Protein AF-A0A511DAS6-F1 (afdb_monomer_lite)

Structure (mmCIF, N/CA/C/O backbone):
data_AF-A0A511DAS6-F1
#
_entry.id   AF-A0A511DAS6-F1
#
loop_
_atom_site.group_PDB
_atom_site.id
_atom_site.type_symbol
_atom_site.label_atom_id
_atom_site.label_alt_id
_atom_site.label_comp_id
_atom_site.label_asym_id
_atom_site.label_entity_id
_atom_site.label_seq_id
_atom_site.pdbx_PDB_ins_code
_atom_site.Cartn_x
_atom_site.Cartn_y
_atom_site.Cartn_z
_atom_site.occupancy
_atom_site.B_iso_or_equiv
_atom_site.auth_seq_id
_atom_site.auth_comp_id
_atom_site.auth_asym_id
_atom_site.auth_atom_id
_atom_site.pdbx_PDB_model_num
ATOM 1 N N . MET A 1 1 ? -0.267 1.573 -2.084 1.00 88.19 1 MET A N 1
ATOM 2 C CA . MET A 1 1 ? -1.656 1.506 -1.595 1.00 88.19 1 MET A CA 1
ATOM 3 C C . MET A 1 1 ? -1.719 0.961 -0.179 1.00 88.19 1 MET A C 1
ATOM 5 O O . MET A 1 1 ? -2.039 1.743 0.699 1.00 88.19 1 MET A O 1
ATOM 9 N N . GLN A 1 2 ? -1.351 -0.301 0.082 1.00 95.88 2 GLN A N 1
ATOM 10 C CA . GLN A 1 2 ? -1.398 -0.864 1.443 1.00 95.88 2 GLN A CA 1
ATOM 11 C C . GLN A 1 2 ? -0.669 -0.015 2.505 1.00 95.88 2 GLN A C 1
ATOM 13 O O . GLN A 1 2 ? -1.290 0.338 3.498 1.00 95.88 2 GLN A O 1
ATOM 18 N N . ASP A 1 3 ? 0.610 0.330 2.298 1.00 96.62 3 ASP A N 1
ATOM 19 C CA . ASP A 1 3 ? 1.398 1.133 3.259 1.00 96.62 3 ASP A CA 1
ATOM 20 C C . ASP A 1 3 ? 0.716 2.472 3.573 1.00 96.62 3 ASP A C 1
ATOM 22 O O . ASP A 1 3 ? 0.412 2.752 4.722 1.00 96.62 3 ASP A O 1
ATOM 26 N N . ASP A 1 4 ? 0.382 3.233 2.530 1.00 94.12 4 ASP A N 1
ATOM 27 C CA . ASP A 1 4 ? -0.312 4.525 2.600 1.00 94.12 4 ASP A CA 1
ATOM 28 C C . ASP A 1 4 ? -1.635 4.443 3.386 1.00 94.12 4 ASP A C 1
ATOM 30 O O . ASP A 1 4 ? -1.794 5.065 4.437 1.00 94.12 4 ASP A O 1
ATOM 34 N N . HIS A 1 5 ? -2.557 3.585 2.946 1.00 95.25 5 HIS A N 1
ATOM 35 C CA . HIS A 1 5 ? -3.885 3.483 3.544 1.00 95.25 5 HIS A CA 1
ATOM 36 C C . HIS A 1 5 ? -3.878 2.928 4.970 1.00 95.25 5 HIS A C 1
ATOM 38 O O . HIS A 1 5 ? -4.724 3.333 5.769 1.00 95.25 5 HIS A O 1
ATOM 44 N N . VAL A 1 6 ? -2.990 1.976 5.282 1.00 97.81 6 VAL A N 1
ATOM 45 C CA . VAL A 1 6 ? -2.897 1.385 6.625 1.00 97.81 6 VAL A CA 1
ATOM 46 C C . VAL A 1 6 ? -2.213 2.350 7.583 1.00 97.81 6 VAL A C 1
ATOM 48 O O . VAL A 1 6 ? -2.674 2.509 8.710 1.00 97.81 6 VAL A O 1
ATOM 51 N N . SER A 1 7 ? -1.147 3.024 7.150 1.00 97.19 7 SER A N 1
ATOM 52 C CA . SER A 1 7 ? -0.480 4.027 7.973 1.00 97.19 7 SER A CA 1
ATOM 53 C C . SER A 1 7 ? -1.395 5.204 8.309 1.00 97.19 7 SER A C 1
ATOM 55 O O . SER A 1 7 ? -1.378 5.635 9.462 1.00 97.19 7 SER A O 1
ATOM 57 N N . GLU A 1 8 ? -2.242 5.654 7.373 1.00 96.00 8 GLU A N 1
ATOM 58 C CA . GLU A 1 8 ? -3.248 6.699 7.620 1.00 96.00 8 GLU A CA 1
ATOM 59 C C . GLU A 1 8 ? -4.191 6.313 8.772 1.00 96.00 8 GLU A C 1
ATOM 61 O O . GLU A 1 8 ? -4.284 7.039 9.762 1.00 96.00 8 GLU A O 1
ATOM 66 N N . VAL A 1 9 ? -4.840 5.144 8.700 1.00 97.62 9 VAL A N 1
ATOM 67 C CA . VAL A 1 9 ? -5.786 4.701 9.748 1.00 97.62 9 VAL A CA 1
ATOM 68 C C . VAL A 1 9 ? -5.101 4.275 11.050 1.00 97.62 9 VAL A C 1
ATOM 70 O O . VAL A 1 9 ? -5.731 4.254 12.106 1.00 97.62 9 VAL A O 1
ATOM 73 N N . ALA A 1 10 ? -3.807 3.952 10.998 1.00 97.00 10 ALA A N 1
ATOM 74 C CA . ALA A 1 10 ? -2.985 3.698 12.176 1.00 97.00 10 ALA A CA 1
ATOM 75 C C . ALA A 1 10 ? -2.429 4.984 12.814 1.00 97.00 10 ALA A C 1
ATOM 77 O O . ALA A 1 10 ? -1.847 4.914 13.897 1.00 97.00 10 ALA A O 1
ATOM 78 N N . GLY A 1 11 ? -2.565 6.145 12.161 1.00 96.69 11 GLY A N 1
ATOM 79 C CA . GLY A 1 11 ? -1.983 7.407 12.625 1.00 96.69 11 GLY A CA 1
ATOM 80 C C . GLY A 1 11 ? -0.450 7.398 12.642 1.00 96.69 11 GLY A C 1
ATOM 81 O O . GLY A 1 11 ? 0.164 7.990 13.528 1.00 96.69 11 GLY A O 1
ATOM 82 N N . THR A 1 12 ? 0.177 6.698 11.694 1.00 97.12 12 THR A N 1
ATOM 83 C CA . THR A 1 12 ? 1.639 6.548 11.600 1.00 97.12 12 THR A CA 1
ATOM 84 C C . THR A 1 12 ? 2.167 7.046 10.262 1.00 97.12 12 THR A C 1
ATOM 86 O O . THR A 1 12 ? 1.429 7.154 9.290 1.00 97.12 12 THR A O 1
ATOM 89 N N . GLU A 1 13 ? 3.464 7.337 10.190 1.00 95.44 13 GLU A N 1
ATOM 90 C CA . GLU A 1 13 ? 4.119 7.634 8.917 1.00 95.44 13 GLU A CA 1
ATOM 91 C C . GLU A 1 13 ? 4.340 6.348 8.096 1.00 95.44 13 GLU A C 1
ATOM 93 O O . GLU A 1 13 ? 4.633 5.279 8.651 1.00 95.44 13 GLU A O 1
ATOM 98 N N . HIS A 1 14 ? 4.228 6.460 6.769 1.00 93.81 14 HIS A N 1
ATOM 99 C CA . HIS A 1 14 ? 4.415 5.358 5.821 1.00 93.81 14 HIS A CA 1
ATOM 100 C C . HIS A 1 14 ? 5.805 4.744 5.990 1.00 93.81 14 HIS A C 1
ATOM 102 O O . HIS A 1 14 ? 6.792 5.470 6.143 1.00 93.81 14 HIS A O 1
ATOM 108 N N . ALA A 1 15 ? 5.927 3.417 5.894 1.00 96.19 15 ALA A N 1
ATOM 109 C CA . ALA A 1 15 ? 7.247 2.781 5.857 1.00 96.19 15 ALA A CA 1
ATOM 110 C C . ALA A 1 15 ? 8.105 3.368 4.730 1.00 96.19 15 ALA A C 1
ATOM 112 O O . ALA A 1 15 ? 9.317 3.513 4.901 1.00 96.19 15 ALA A O 1
ATOM 113 N N . TRP A 1 16 ? 7.477 3.727 3.603 1.00 96.19 16 TRP A N 1
ATOM 114 C CA . TRP A 1 16 ? 8.139 4.320 2.443 1.00 96.19 16 TRP A CA 1
ATOM 115 C C . TRP A 1 16 ? 9.144 5.422 2.811 1.00 96.19 16 TRP A C 1
ATOM 117 O O . TRP A 1 16 ? 10.302 5.360 2.387 1.00 96.19 16 TRP A O 1
ATOM 127 N N . THR A 1 17 ? 8.733 6.377 3.646 1.00 95.06 17 THR A N 1
ATOM 128 C CA . THR A 1 17 ? 9.572 7.492 4.104 1.00 95.06 17 THR A CA 1
ATOM 129 C C . THR A 1 17 ? 10.207 7.207 5.462 1.00 95.06 17 THR A C 1
ATOM 131 O O . THR A 1 17 ? 11.426 7.318 5.587 1.00 95.06 17 THR A O 1
ATOM 134 N N . ALA A 1 18 ? 9.426 6.743 6.444 1.00 95.75 18 ALA A N 1
ATOM 135 C CA . ALA A 1 18 ? 9.884 6.552 7.822 1.00 95.75 18 ALA A CA 1
ATOM 136 C C . ALA A 1 18 ? 11.049 5.556 7.948 1.00 95.75 18 ALA A C 1
ATOM 138 O O . ALA A 1 18 ? 11.957 5.757 8.752 1.00 95.75 18 ALA A O 1
ATOM 139 N N . ASP A 1 19 ? 11.049 4.495 7.134 1.00 96.38 19 ASP A N 1
ATOM 140 C CA . ASP A 1 19 ? 12.088 3.458 7.167 1.00 96.38 19 ASP A CA 1
ATOM 141 C C . ASP A 1 19 ? 13.135 3.630 6.051 1.00 96.38 19 ASP A C 1
ATOM 143 O O . ASP A 1 19 ? 13.968 2.740 5.835 1.00 96.38 19 ASP A O 1
ATOM 147 N N . GLY A 1 20 ? 13.100 4.751 5.319 1.00 95.56 20 GLY A N 1
ATOM 148 C CA . GLY A 1 20 ? 14.042 5.067 4.243 1.00 95.56 20 GLY A CA 1
ATOM 149 C C . GLY A 1 20 ? 13.924 4.157 3.015 1.00 95.56 20 GLY A C 1
ATOM 150 O O . GLY A 1 20 ? 14.911 3.938 2.308 1.00 95.56 20 GLY A O 1
ATOM 151 N N . TRP A 1 21 ? 12.751 3.571 2.752 1.00 96.88 21 TRP A N 1
ATOM 152 C CA . TRP A 1 21 ? 12.549 2.745 1.555 1.00 96.88 21 TRP A CA 1
ATOM 153 C C . TRP A 1 21 ? 12.612 3.567 0.267 1.00 96.88 21 TRP A C 1
ATOM 155 O O . TRP A 1 21 ? 13.182 3.073 -0.705 1.00 96.88 21 TRP A O 1
ATOM 165 N N . ALA A 1 22 ? 12.139 4.815 0.275 1.00 95.06 22 ALA A N 1
ATOM 166 C CA . ALA A 1 22 ? 12.268 5.739 -0.850 1.00 95.06 22 ALA A CA 1
ATOM 167 C C . ALA A 1 22 ? 13.729 5.863 -1.319 1.00 95.06 22 ALA A C 1
ATOM 169 O O . ALA A 1 22 ? 14.028 5.658 -2.499 1.00 95.06 22 ALA A O 1
ATOM 170 N N . ASP A 1 23 ? 14.652 6.070 -0.376 1.00 93.81 23 ASP A N 1
ATOM 171 C CA . ASP A 1 23 ? 16.088 6.173 -0.652 1.00 93.81 23 ASP A CA 1
ATOM 172 C C . ASP A 1 23 ? 16.681 4.846 -1.137 1.00 93.81 23 ASP A C 1
ATOM 174 O O . ASP A 1 23 ? 17.487 4.819 -2.066 1.00 93.81 23 ASP A O 1
ATOM 178 N N . ARG A 1 24 ? 16.269 3.718 -0.543 1.00 94.81 24 ARG A N 1
ATOM 179 C CA . ARG A 1 24 ? 16.738 2.378 -0.953 1.00 94.81 24 ARG A CA 1
ATOM 180 C C . ARG A 1 24 ? 16.291 2.013 -2.365 1.00 94.81 24 ARG A C 1
ATOM 182 O O . ARG A 1 24 ? 17.003 1.293 -3.063 1.00 94.81 24 ARG A O 1
ATOM 189 N N . PHE A 1 25 ? 15.101 2.452 -2.763 1.00 95.31 25 PHE A N 1
ATOM 190 C CA . PHE A 1 25 ? 14.580 2.239 -4.107 1.00 95.31 25 PHE A CA 1
ATOM 191 C C . PHE A 1 25 ? 15.193 3.205 -5.124 1.00 95.31 25 PHE A C 1
ATOM 193 O O . PHE A 1 25 ? 15.373 2.802 -6.274 1.00 95.31 25 PHE A O 1
ATOM 200 N N . ALA A 1 26 ? 15.513 4.439 -4.711 1.00 93.56 26 ALA A N 1
ATOM 201 C CA . ALA A 1 26 ? 16.155 5.472 -5.527 1.00 93.56 26 ALA A CA 1
ATOM 202 C C . ALA A 1 26 ? 15.513 5.629 -6.921 1.00 93.56 26 ALA A C 1
ATOM 204 O O . ALA A 1 26 ? 16.205 5.713 -7.940 1.00 93.56 26 ALA A O 1
ATOM 205 N N . LEU A 1 27 ? 14.174 5.605 -6.981 1.00 94.19 27 LEU A N 1
ATOM 206 C CA . LEU A 1 27 ? 13.452 5.698 -8.249 1.00 94.19 27 LEU A CA 1
ATOM 207 C C . LEU A 1 27 ? 13.664 7.087 -8.867 1.00 94.19 27 LEU A C 1
ATOM 209 O O . LEU A 1 27 ? 13.498 8.086 -8.169 1.00 94.19 27 LEU A O 1
ATOM 213 N N . PRO A 1 28 ? 13.970 7.183 -10.171 1.00 93.62 28 PRO A N 1
ATOM 214 C CA . PRO A 1 28 ? 14.162 8.463 -10.843 1.00 93.62 28 PRO A CA 1
ATOM 215 C C . PRO A 1 28 ? 12.806 9.071 -11.235 1.00 93.62 28 PRO A C 1
ATOM 217 O O . PRO A 1 28 ? 12.520 9.274 -12.414 1.00 93.62 28 PRO A O 1
ATOM 220 N N . LEU A 1 29 ? 11.954 9.308 -10.236 1.00 92.31 29 LEU A N 1
ATOM 221 C CA . LEU A 1 29 ? 10.654 9.959 -10.376 1.00 92.31 29 LEU A CA 1
ATOM 222 C C . LEU A 1 29 ? 10.724 11.370 -9.766 1.00 92.31 29 LEU A C 1
ATOM 224 O O . LEU A 1 29 ? 11.387 11.529 -8.739 1.00 92.31 29 LEU A O 1
ATOM 228 N N . PRO A 1 30 ? 10.043 12.377 -10.351 1.00 80.44 30 PRO A N 1
ATOM 229 C CA . PRO A 1 30 ? 10.074 13.763 -9.868 1.00 80.44 30 PRO A CA 1
ATOM 230 C C . PRO A 1 30 ? 9.707 13.916 -8.386 1.00 80.44 30 PRO A C 1
ATOM 232 O O . PRO A 1 30 ? 10.275 14.767 -7.713 1.00 80.44 30 PRO A O 1
ATOM 235 N N . ASP A 1 31 ? 8.848 13.028 -7.875 1.00 85.12 31 ASP A N 1
ATOM 236 C CA . ASP A 1 31 ? 8.342 13.036 -6.501 1.00 85.12 31 ASP A CA 1
ATOM 237 C C . ASP A 1 31 ? 8.457 11.647 -5.852 1.00 85.12 31 ASP A C 1
ATOM 239 O O . ASP A 1 31 ? 7.527 11.153 -5.222 1.00 85.12 31 ASP A O 1
ATOM 243 N N . ALA A 1 32 ? 9.591 10.961 -6.026 1.00 85.12 32 ALA A N 1
ATOM 244 C CA . ALA A 1 32 ? 9.749 9.562 -5.607 1.00 85.12 32 ALA A CA 1
ATOM 245 C C . ALA A 1 32 ? 9.377 9.279 -4.132 1.00 85.12 32 ALA A C 1
ATOM 247 O O . ALA A 1 32 ? 8.945 8.173 -3.820 1.00 85.12 32 ALA A O 1
ATOM 248 N N . ALA A 1 33 ? 9.507 10.258 -3.231 1.00 87.06 33 ALA A N 1
ATOM 249 C CA . ALA A 1 33 ? 9.146 10.126 -1.817 1.00 87.06 33 ALA A CA 1
ATOM 250 C C . ALA A 1 33 ? 7.627 10.152 -1.546 1.00 87.06 33 ALA A C 1
ATOM 252 O O . ALA A 1 33 ? 7.194 9.666 -0.507 1.00 87.06 33 ALA A O 1
ATOM 253 N N . THR A 1 34 ? 6.818 10.699 -2.454 1.00 86.94 34 THR A N 1
ATOM 254 C CA . THR A 1 34 ? 5.357 10.842 -2.292 1.00 86.94 34 THR A CA 1
ATOM 255 C C . THR A 1 34 ? 4.564 10.228 -3.447 1.00 86.94 34 THR A C 1
ATOM 257 O O . THR A 1 34 ? 3.335 10.198 -3.411 1.00 86.94 34 THR A O 1
ATOM 260 N N . ALA A 1 35 ? 5.244 9.714 -4.473 1.00 85.12 35 ALA A N 1
ATOM 261 C CA . ALA A 1 35 ? 4.623 9.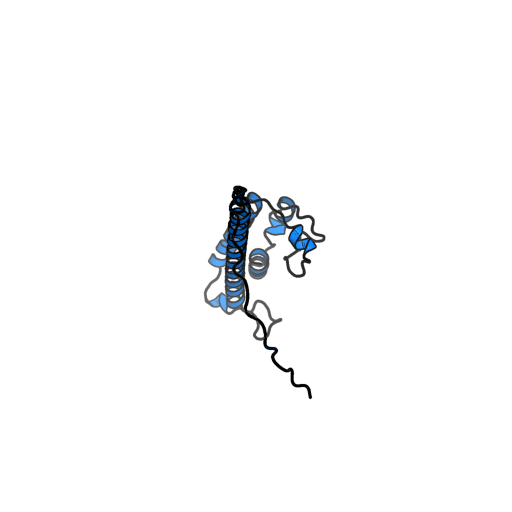077 -5.621 1.00 85.12 35 ALA A CA 1
ATOM 262 C C . ALA A 1 35 ? 3.874 7.802 -5.209 1.00 85.12 35 ALA A C 1
ATOM 264 O O . ALA A 1 35 ? 4.460 6.842 -4.711 1.00 85.12 35 ALA A O 1
ATOM 265 N N . THR A 1 36 ? 2.572 7.767 -5.487 1.00 82.31 36 THR A N 1
ATOM 266 C CA . THR A 1 36 ? 1.703 6.615 -5.192 1.00 82.31 36 THR A CA 1
ATOM 267 C C . THR A 1 36 ? 1.554 5.659 -6.376 1.00 82.31 36 THR A C 1
ATOM 269 O O . THR A 1 36 ? 0.993 4.576 -6.231 1.00 82.31 36 THR A O 1
ATOM 272 N N . GLY A 1 37 ? 2.034 6.050 -7.562 1.00 86.94 37 GLY A N 1
ATOM 273 C CA . GLY A 1 37 ? 1.751 5.373 -8.830 1.00 86.94 37 GLY A CA 1
ATOM 274 C C . GLY A 1 37 ? 0.546 5.948 -9.579 1.00 86.94 37 GLY A C 1
ATOM 275 O O . GLY A 1 37 ? 0.454 5.800 -10.800 1.00 86.94 37 GLY A O 1
ATOM 276 N N . TYR A 1 38 ? -0.361 6.643 -8.886 1.00 87.19 38 TYR A N 1
ATOM 277 C CA . TYR A 1 38 ? -1.507 7.284 -9.523 1.00 87.19 38 TYR A CA 1
ATOM 278 C C . TYR A 1 38 ? -1.058 8.474 -10.379 1.00 87.19 38 TYR A C 1
ATOM 280 O O . TYR A 1 38 ? -0.204 9.262 -9.978 1.00 87.19 38 TYR A O 1
ATOM 288 N N . GLY A 1 39 ? -1.622 8.601 -11.581 1.00 89.88 39 GLY A N 1
ATOM 289 C CA . GLY A 1 39 ? -1.245 9.657 -12.527 1.00 89.88 39 GLY A CA 1
ATOM 290 C C . GLY A 1 39 ? 0.092 9.437 -13.248 1.00 89.88 39 GLY A C 1
ATOM 291 O O . GLY A 1 39 ? 0.475 10.288 -14.048 1.00 89.88 39 GLY A O 1
ATOM 292 N N . HIS A 1 40 ? 0.778 8.307 -13.027 1.00 92.88 40 HIS A N 1
ATOM 293 C CA . HIS A 1 40 ? 2.004 7.977 -13.754 1.00 92.88 40 HIS A CA 1
ATOM 294 C C . HIS A 1 40 ? 1.766 7.900 -15.267 1.00 92.88 40 HIS A C 1
ATOM 296 O O . HIS A 1 40 ? 0.861 7.215 -15.756 1.00 92.88 40 HIS A O 1
ATOM 302 N N . THR A 1 41 ? 2.639 8.557 -16.026 1.00 94.88 41 THR A N 1
ATOM 303 C CA . THR A 1 41 ? 2.719 8.407 -17.479 1.00 94.88 41 THR A CA 1
ATOM 304 C C . THR A 1 41 ? 3.404 7.083 -17.849 1.00 94.88 41 THR A C 1
ATOM 306 O O . THR A 1 41 ? 4.089 6.473 -17.023 1.00 94.88 41 THR A O 1
ATOM 309 N N . PRO A 1 42 ? 3.324 6.630 -19.115 1.00 95.81 42 PRO A N 1
ATOM 310 C CA . PRO A 1 42 ? 4.104 5.477 -19.565 1.00 95.81 42 PRO A CA 1
ATOM 311 C C . PRO A 1 42 ? 5.620 5.627 -19.345 1.00 95.81 42 PRO A C 1
ATOM 313 O O . PRO A 1 42 ? 6.306 4.625 -19.142 1.00 95.81 42 PRO A O 1
ATOM 316 N N . GLY A 1 43 ? 6.143 6.860 -19.382 1.00 95.88 43 GLY A N 1
ATOM 317 C CA . GLY A 1 43 ? 7.548 7.152 -19.088 1.00 95.88 43 GLY A CA 1
ATOM 318 C C . GLY A 1 43 ? 7.891 6.901 -17.621 1.00 95.88 43 GLY A C 1
ATOM 319 O O . GLY A 1 43 ? 8.876 6.220 -17.338 1.00 95.88 43 GLY A O 1
ATOM 320 N N . ASP A 1 44 ? 7.030 7.355 -16.710 1.00 94.56 44 ASP A N 1
ATOM 321 C CA . ASP A 1 44 ? 7.189 7.142 -15.267 1.00 94.56 44 ASP A CA 1
ATOM 322 C C . ASP A 1 44 ? 7.138 5.650 -14.929 1.00 94.56 44 ASP A C 1
ATOM 324 O O . ASP A 1 44 ? 8.024 5.126 -14.257 1.00 94.56 44 ASP A O 1
ATOM 328 N N . VAL A 1 45 ? 6.165 4.917 -15.484 1.00 94.00 45 VAL A N 1
ATOM 329 C CA . VAL A 1 45 ? 6.074 3.456 -15.313 1.00 94.00 45 VAL A CA 1
ATOM 330 C C . VAL A 1 45 ? 7.339 2.757 -15.822 1.00 94.00 45 VAL A C 1
ATOM 332 O O . VAL A 1 45 ? 7.856 1.857 -15.163 1.00 94.00 45 VAL A O 1
ATOM 335 N N . ALA A 1 46 ? 7.880 3.174 -16.972 1.00 95.00 46 ALA A N 1
ATOM 336 C CA . ALA A 1 46 ? 9.094 2.580 -17.537 1.00 95.00 46 ALA A CA 1
ATOM 337 C C . ALA A 1 46 ? 10.360 2.844 -16.698 1.00 95.00 46 ALA A C 1
ATOM 339 O O . ALA A 1 46 ? 11.329 2.077 -16.811 1.00 95.00 46 ALA A O 1
ATOM 340 N N . ALA A 1 47 ? 10.348 3.903 -15.885 1.00 94.56 47 ALA A N 1
ATOM 341 C CA . ALA A 1 47 ? 11.413 4.282 -14.967 1.00 94.56 47 ALA A CA 1
ATOM 342 C C . ALA A 1 47 ? 11.400 3.467 -13.657 1.00 94.56 47 ALA A C 1
ATOM 344 O O . ALA A 1 47 ? 12.447 3.311 -13.024 1.00 94.56 47 ALA A O 1
ATOM 345 N N . VAL A 1 48 ? 10.261 2.875 -13.277 1.00 94.75 48 VAL A N 1
ATOM 346 C CA . VAL A 1 48 ? 10.147 2.006 -12.093 1.00 94.75 48 VAL A CA 1
ATOM 347 C C . VAL A 1 48 ? 10.809 0.651 -12.362 1.00 94.75 48 VAL A C 1
ATOM 349 O O . VAL A 1 48 ? 10.196 -0.287 -12.870 1.00 94.75 48 VAL A O 1
ATOM 352 N N . ARG A 1 49 ? 12.101 0.542 -12.029 1.00 94.62 49 ARG A N 1
ATOM 353 C CA . ARG A 1 49 ? 12.915 -0.669 -12.256 1.00 94.62 49 ARG A CA 1
ATOM 354 C C . ARG A 1 49 ? 13.675 -1.137 -11.009 1.00 94.62 49 ARG A C 1
ATOM 356 O O . ARG A 1 49 ? 14.904 -1.223 -11.041 1.00 94.62 49 ARG A O 1
ATOM 363 N N . PRO A 1 50 ? 12.979 -1.459 -9.909 1.00 93.88 50 PRO A N 1
ATOM 364 C CA . PRO A 1 50 ? 13.634 -1.990 -8.725 1.00 93.88 50 PRO A CA 1
ATOM 365 C C . PRO A 1 50 ? 14.162 -3.410 -8.964 1.00 93.88 50 PRO A C 1
ATOM 367 O O . PRO A 1 50 ? 13.676 -4.159 -9.815 1.00 93.88 50 PRO A O 1
ATOM 370 N N . THR A 1 51 ? 15.150 -3.808 -8.166 1.00 94.94 51 THR A N 1
ATOM 371 C CA . THR A 1 51 ? 15.582 -5.209 -8.103 1.00 94.94 51 THR A CA 1
ATOM 372 C C . THR A 1 51 ? 14.665 -6.012 -7.173 1.00 94.94 51 THR A C 1
ATOM 374 O O . THR A 1 51 ? 13.840 -5.467 -6.440 1.00 94.94 51 THR A O 1
ATOM 377 N N . ALA A 1 52 ? 14.796 -7.340 -7.178 1.00 95.25 52 ALA A N 1
ATOM 378 C CA . ALA A 1 52 ? 13.929 -8.204 -6.377 1.00 95.25 52 ALA A CA 1
ATOM 379 C C . ALA A 1 52 ? 14.112 -8.040 -4.856 1.00 95.25 52 ALA A C 1
ATOM 381 O O . ALA A 1 52 ? 13.188 -8.352 -4.108 1.00 95.25 52 ALA A O 1
ATOM 382 N N . GLN A 1 53 ? 15.289 -7.611 -4.387 1.00 95.69 53 GLN A N 1
ATOM 383 C CA . GLN A 1 53 ? 15.574 -7.539 -2.952 1.00 95.69 53 GLN A CA 1
ATOM 384 C C . GLN A 1 53 ? 14.827 -6.376 -2.270 1.00 95.69 53 GLN A C 1
ATOM 386 O O . GLN A 1 53 ? 14.107 -6.667 -1.312 1.00 95.69 53 GLN A O 1
ATOM 391 N N . PRO A 1 54 ? 14.872 -5.123 -2.772 1.00 95.75 54 PRO A N 1
ATOM 392 C CA . PRO A 1 54 ? 14.091 -4.026 -2.203 1.00 95.75 54 PRO A CA 1
ATOM 393 C C . PRO A 1 54 ? 12.586 -4.289 -2.249 1.00 95.75 54 PRO A C 1
ATOM 395 O O . PRO A 1 54 ? 11.898 -4.031 -1.269 1.00 95.75 54 PRO A O 1
ATOM 398 N N . LEU A 1 55 ? 12.085 -4.897 -3.334 1.00 95.81 55 LEU A N 1
ATOM 399 C CA . LEU A 1 55 ? 10.673 -5.280 -3.461 1.00 95.81 55 LEU A CA 1
ATOM 400 C C . LEU A 1 55 ? 10.216 -6.223 -2.341 1.00 95.81 55 LEU A C 1
ATOM 402 O O . LEU A 1 55 ? 9.216 -5.962 -1.680 1.00 95.81 55 LEU A O 1
ATOM 406 N N . ARG A 1 56 ? 10.951 -7.319 -2.110 1.00 97.19 56 ARG A N 1
ATOM 407 C CA . ARG A 1 56 ? 10.601 -8.283 -1.053 1.00 97.19 56 ARG A CA 1
ATOM 408 C C . ARG A 1 56 ? 10.758 -7.684 0.337 1.00 97.19 56 ARG A C 1
ATOM 410 O O . ARG A 1 56 ? 9.952 -7.979 1.210 1.00 97.19 56 ARG A O 1
ATOM 417 N N . GLY A 1 57 ? 11.798 -6.878 0.535 1.00 98.06 57 GLY A N 1
ATOM 418 C CA . GLY A 1 57 ? 12.053 -6.221 1.809 1.00 98.06 57 GLY A CA 1
ATOM 419 C C . GLY A 1 57 ? 10.939 -5.246 2.181 1.00 98.06 57 GLY A C 1
ATOM 420 O O . GLY A 1 57 ? 10.427 -5.312 3.295 1.00 98.06 57 GLY A O 1
ATOM 421 N N . TYR A 1 58 ? 10.517 -4.402 1.238 1.00 97.75 58 TYR A N 1
ATOM 422 C CA . TYR A 1 58 ? 9.439 -3.448 1.471 1.00 97.75 58 TYR A CA 1
ATOM 423 C C . TYR A 1 58 ? 8.099 -4.152 1.694 1.00 97.75 58 TYR A C 1
ATOM 425 O O . TYR A 1 58 ? 7.415 -3.848 2.667 1.00 97.75 58 TYR A O 1
ATOM 433 N N . LEU A 1 59 ? 7.776 -5.175 0.892 1.00 97.12 59 LEU A N 1
ATOM 434 C CA . LEU A 1 59 ? 6.588 -6.004 1.118 1.00 97.12 59 LEU A CA 1
ATOM 435 C C . LEU A 1 59 ? 6.572 -6.614 2.529 1.00 97.12 59 LEU A C 1
ATOM 437 O O . LEU A 1 59 ? 5.541 -6.580 3.197 1.00 97.12 59 LEU A O 1
ATOM 441 N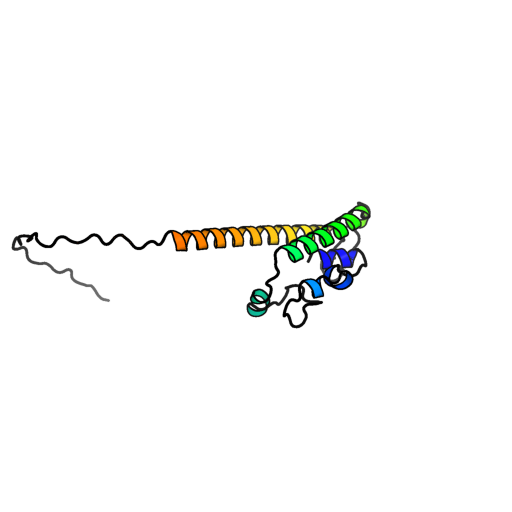 N . ALA A 1 60 ? 7.701 -7.154 2.997 1.00 98.25 60 ALA A N 1
ATOM 442 C CA . ALA A 1 60 ? 7.799 -7.732 4.335 1.00 98.25 60 ALA A CA 1
ATOM 443 C C . ALA A 1 60 ? 7.577 -6.679 5.434 1.00 98.25 60 ALA A C 1
ATOM 445 O O . ALA A 1 60 ? 6.794 -6.925 6.348 1.00 98.25 60 ALA A O 1
ATOM 446 N N . ALA A 1 61 ? 8.199 -5.502 5.311 1.00 98.25 61 ALA A N 1
ATOM 447 C CA . ALA A 1 61 ? 8.044 -4.408 6.271 1.00 98.25 61 ALA A CA 1
ATOM 448 C C . ALA A 1 61 ? 6.590 -3.907 6.353 1.00 98.25 61 ALA A C 1
ATOM 450 O O . ALA A 1 61 ? 6.037 -3.763 7.443 1.00 98.25 61 ALA A O 1
ATOM 451 N N . VAL A 1 62 ? 5.940 -3.706 5.202 1.00 98.00 62 VAL A N 1
ATOM 452 C CA . VAL A 1 62 ? 4.531 -3.281 5.136 1.00 98.00 62 VAL A CA 1
ATOM 453 C C . VAL A 1 62 ? 3.602 -4.362 5.690 1.00 98.00 62 VAL A C 1
ATOM 455 O O . VAL A 1 62 ? 2.676 -4.054 6.441 1.00 98.00 62 VAL A O 1
ATOM 458 N N . THR A 1 63 ? 3.873 -5.637 5.394 1.00 97.69 63 THR A N 1
ATOM 459 C CA . THR A 1 63 ? 3.103 -6.770 5.935 1.00 97.69 63 THR A CA 1
ATOM 460 C C . THR A 1 63 ? 3.210 -6.840 7.457 1.00 97.69 63 THR A C 1
ATOM 462 O O . THR A 1 63 ? 2.201 -7.045 8.134 1.00 97.69 63 THR A O 1
ATOM 465 N N . GLU A 1 64 ? 4.410 -6.656 8.010 1.00 98.19 64 GLU A N 1
ATOM 466 C CA . GLU A 1 64 ? 4.642 -6.657 9.455 1.00 98.19 64 GLU A CA 1
ATOM 467 C C . GLU A 1 64 ? 3.879 -5.522 10.143 1.00 98.19 64 GLU A C 1
ATOM 469 O O . GLU A 1 64 ? 3.107 -5.787 11.067 1.00 98.19 64 GLU A O 1
ATOM 474 N N . ARG A 1 65 ? 4.016 -4.286 9.645 1.00 97.88 65 ARG A N 1
ATOM 475 C CA . ARG A 1 65 ? 3.290 -3.110 10.154 1.00 97.88 65 ARG A CA 1
ATOM 476 C C . ARG A 1 65 ? 1.776 -3.296 10.073 1.00 97.88 65 ARG A C 1
ATOM 478 O O . ARG A 1 65 ? 1.076 -3.085 11.061 1.00 97.88 65 ARG A O 1
ATOM 485 N N . THR A 1 66 ? 1.280 -3.775 8.934 1.00 98.19 66 THR A N 1
ATOM 486 C CA . THR A 1 66 ? -0.152 -4.041 8.738 1.00 98.19 66 THR A CA 1
ATOM 487 C C . THR A 1 66 ? -0.657 -5.091 9.715 1.00 98.19 66 THR A C 1
ATOM 489 O O . THR A 1 66 ? -1.673 -4.893 10.370 1.00 98.19 66 THR A O 1
ATOM 492 N N . THR A 1 67 ? 0.069 -6.197 9.876 1.00 98.19 67 THR A N 1
ATOM 493 C CA . THR A 1 67 ? -0.338 -7.263 10.798 1.00 98.19 67 THR A CA 1
ATOM 494 C C . THR A 1 67 ? -0.278 -6.798 12.254 1.00 98.19 67 THR A C 1
ATOM 496 O O . THR A 1 67 ? -1.114 -7.203 13.059 1.00 98.19 67 THR A O 1
ATOM 499 N N . ALA A 1 68 ? 0.691 -5.95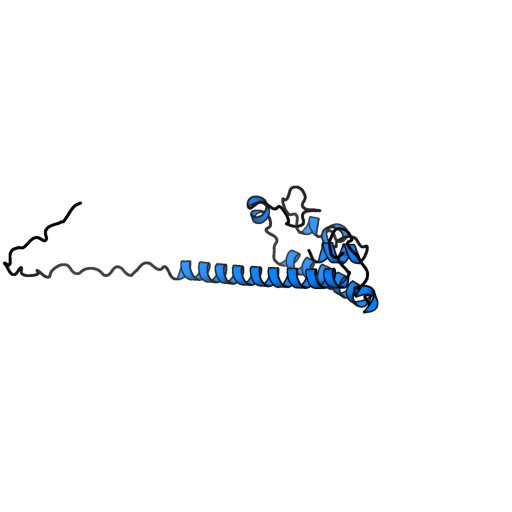2 12.611 1.00 98.19 68 ALA A N 1
ATOM 500 C CA . ALA A 1 68 ? 0.768 -5.352 13.938 1.00 98.19 68 ALA A CA 1
ATOM 501 C C . ALA A 1 68 ? -0.445 -4.454 14.222 1.00 98.19 68 ALA A C 1
ATOM 503 O O . ALA A 1 68 ? -1.056 -4.611 15.275 1.00 98.19 68 ALA A O 1
ATOM 504 N N . TYR A 1 69 ? -0.838 -3.602 13.269 1.00 98.12 69 TYR A N 1
ATOM 505 C CA . TYR A 1 69 ? -2.041 -2.773 13.377 1.00 98.12 69 TYR A CA 1
ATOM 506 C C . TYR A 1 69 ? -3.320 -3.615 13.456 1.00 98.12 69 TYR A C 1
ATOM 508 O O . TYR A 1 69 ? -4.126 -3.439 14.359 1.00 98.12 69 TYR A O 1
ATOM 516 N N . LEU A 1 70 ? -3.489 -4.615 12.587 1.00 98.06 70 LEU A N 1
ATOM 517 C CA . LEU A 1 70 ? -4.687 -5.464 12.598 1.00 98.06 70 LEU A CA 1
ATOM 518 C C . LEU A 1 70 ? -4.893 -6.211 13.926 1.00 98.06 70 LEU A C 1
ATOM 520 O O . LEU A 1 70 ? -6.026 -6.514 14.282 1.00 98.06 70 LEU A O 1
ATOM 524 N N . ARG A 1 71 ? -3.828 -6.494 14.688 1.00 98.44 71 ARG A N 1
ATOM 525 C CA . ARG A 1 71 ? -3.939 -7.103 16.027 1.00 98.44 71 ARG A CA 1
ATOM 526 C C . ARG A 1 71 ? -4.521 -6.161 17.081 1.00 98.44 71 ARG A C 1
ATOM 528 O O . ARG A 1 71 ? -4.913 -6.646 18.140 1.00 98.44 71 ARG A O 1
ATOM 535 N N . THR A 1 72 ? -4.543 -4.854 16.829 1.00 97.81 72 THR A N 1
ATOM 536 C CA . THR A 1 72 ? -5.140 -3.863 17.733 1.00 97.81 72 THR A CA 1
ATOM 537 C C . THR A 1 72 ? -6.586 -3.535 17.376 1.00 97.81 72 THR A C 1
ATOM 539 O O . THR A 1 72 ? -7.257 -2.908 18.184 1.00 97.81 72 THR A O 1
ATOM 542 N N . VAL A 1 73 ? -7.058 -3.938 16.191 1.00 98.06 73 VAL A N 1
ATOM 543 C CA . VAL A 1 73 ? -8.407 -3.643 15.691 1.00 98.06 73 VAL A CA 1
ATOM 544 C C . VAL A 1 73 ? -9.403 -4.664 16.242 1.00 98.06 73 VAL A C 1
ATOM 546 O O . VAL A 1 73 ? -9.283 -5.867 15.997 1.00 98.06 73 VAL A O 1
ATOM 549 N N . GLY A 1 74 ? -10.394 -4.182 16.987 1.00 98.00 74 GLY A N 1
ATOM 550 C CA . GLY A 1 74 ? -11.541 -4.954 17.446 1.00 98.00 74 GLY A CA 1
ATOM 551 C C . GLY A 1 74 ? -12.714 -4.922 16.455 1.00 98.00 74 GLY A C 1
ATOM 552 O O . GLY A 1 74 ? -12.725 -4.121 15.521 1.00 98.00 74 GLY A O 1
ATOM 553 N N . PRO A 1 75 ? -13.739 -5.775 16.647 1.00 97.06 75 PRO A N 1
ATOM 554 C CA . PRO A 1 75 ? -14.924 -5.793 15.786 1.00 97.06 75 PRO A CA 1
ATOM 555 C C . PRO A 1 75 ? -15.659 -4.448 15.728 1.00 97.06 75 PRO A C 1
ATOM 557 O O . PRO A 1 75 ? -16.024 -4.012 14.642 1.00 97.06 75 PRO A O 1
ATOM 560 N N . ASP A 1 76 ? -15.815 -3.778 16.873 1.00 97.50 76 ASP A N 1
ATOM 561 C CA . ASP A 1 76 ? -16.542 -2.505 16.973 1.00 97.50 76 ASP A CA 1
ATOM 562 C C . ASP A 1 76 ? -15.790 -1.339 16.302 1.00 97.50 76 ASP A C 1
ATOM 564 O O . ASP A 1 76 ? -16.392 -0.327 15.943 1.00 97.50 76 ASP A O 1
ATOM 568 N N . ASP A 1 77 ? -14.476 -1.472 16.087 1.00 98.19 77 ASP A N 1
ATOM 569 C CA . ASP A 1 77 ? -13.680 -0.454 15.395 1.00 98.19 77 ASP A CA 1
ATOM 570 C C . ASP A 1 77 ? -13.979 -0.418 13.890 1.00 98.19 77 ASP A C 1
ATOM 572 O O . ASP A 1 77 ? -13.792 0.611 13.242 1.00 98.19 77 ASP A O 1
ATOM 576 N N . LEU A 1 78 ? -14.469 -1.523 13.315 1.00 98.31 78 LEU A N 1
ATOM 577 C CA . LEU A 1 78 ? -14.690 -1.650 11.871 1.00 98.31 78 LEU A CA 1
ATOM 578 C C . LEU A 1 78 ? -15.780 -0.710 11.340 1.00 98.31 78 LEU A C 1
ATOM 580 O O . LEU A 1 78 ? -15.745 -0.357 10.158 1.00 98.31 78 LEU A O 1
ATOM 584 N N . ASP A 1 79 ? -16.708 -0.287 12.198 1.00 98.06 79 ASP A N 1
ATOM 585 C CA . ASP A 1 79 ? -17.803 0.624 11.852 1.00 98.06 79 ASP A CA 1
ATOM 586 C C . ASP A 1 79 ? -17.419 2.108 11.999 1.00 98.06 79 ASP A C 1
ATOM 588 O O . ASP A 1 79 ? -18.181 2.988 11.594 1.00 98.06 79 ASP A O 1
ATOM 592 N N . GLN A 1 80 ? -16.232 2.415 12.538 1.00 98.06 80 GLN A N 1
ATOM 593 C CA . GLN A 1 80 ? -15.761 3.794 12.664 1.00 98.06 80 GLN A CA 1
ATOM 594 C C . GLN A 1 80 ? -15.528 4.411 11.283 1.00 98.06 80 GLN A C 1
ATOM 596 O O . GLN A 1 80 ? -14.867 3.819 10.429 1.00 98.06 80 GLN A O 1
ATOM 601 N N . VAL A 1 81 ? -16.053 5.618 11.067 1.00 98.31 81 VAL A N 1
ATOM 602 C CA . VAL A 1 81 ? -15.843 6.382 9.831 1.00 98.31 81 VAL A CA 1
ATOM 603 C C . VAL A 1 81 ? -14.415 6.922 9.806 1.00 98.31 81 VAL A C 1
ATOM 605 O O . VAL A 1 81 ? -13.998 7.621 10.726 1.00 98.31 81 VAL A O 1
ATOM 608 N N . VAL A 1 82 ? -13.679 6.605 8.739 1.00 97.94 82 VAL A N 1
ATOM 609 C CA . VAL A 1 82 ? -12.286 7.038 8.520 1.00 97.94 82 VAL A CA 1
ATOM 610 C C . VAL A 1 82 ? -12.139 7.995 7.337 1.00 97.94 82 VAL A C 1
ATOM 612 O O . VAL A 1 82 ? -11.114 8.656 7.218 1.00 97.94 82 VAL A O 1
ATOM 615 N N . ASP A 1 83 ? -13.144 8.093 6.459 1.00 97.44 83 ASP A N 1
ATOM 616 C CA . ASP A 1 83 ? -13.162 9.078 5.372 1.00 97.44 83 ASP A CA 1
ATOM 617 C C . ASP A 1 83 ? -14.590 9.558 5.067 1.00 97.44 83 ASP A C 1
ATOM 619 O O . ASP A 1 83 ? -15.411 8.825 4.510 1.00 97.44 83 ASP A O 1
ATOM 623 N N . GLU A 1 84 ? -14.874 10.816 5.410 1.00 97.69 84 GLU A N 1
ATOM 624 C CA . GLU A 1 84 ? -16.169 11.475 5.183 1.00 97.69 84 GLU A CA 1
ATOM 625 C C . GLU A 1 84 ? -16.323 12.053 3.765 1.00 97.69 84 GLU A C 1
ATOM 627 O O . GLU A 1 84 ? -17.374 12.591 3.425 1.00 97.69 84 GLU A O 1
ATOM 632 N N . ARG A 1 85 ? -15.293 11.962 2.910 1.00 97.19 85 ARG A N 1
ATOM 633 C CA . ARG A 1 85 ? -15.316 12.542 1.552 1.00 97.19 85 ARG A CA 1
ATOM 634 C C . ARG A 1 85 ? -16.095 11.698 0.533 1.00 97.19 85 ARG A C 1
ATOM 636 O O . ARG A 1 85 ? -16.176 12.087 -0.631 1.00 97.19 85 ARG A O 1
ATOM 643 N N . TRP A 1 86 ? -16.646 10.560 0.949 1.00 96.31 86 TRP A N 1
ATOM 644 C CA . TRP A 1 86 ? -17.388 9.611 0.114 1.00 96.31 86 TRP A CA 1
ATOM 645 C C . TRP A 1 86 ? -18.846 9.479 0.571 1.00 96.31 86 TRP A C 1
ATOM 647 O O . TRP A 1 86 ? -19.163 9.755 1.726 1.00 96.31 86 TRP A O 1
ATOM 657 N N . ASP A 1 87 ? -19.725 9.032 -0.334 1.00 95.69 87 ASP A N 1
ATOM 658 C CA . ASP A 1 87 ? -21.136 8.741 -0.046 1.00 95.69 87 ASP A CA 1
ATOM 659 C C . ASP A 1 87 ? -21.499 7.309 -0.509 1.00 95.69 87 ASP A C 1
ATOM 661 O O . ASP A 1 87 ? -21.546 7.060 -1.721 1.00 95.69 87 ASP A O 1
ATOM 665 N N . PRO A 1 88 ? -21.716 6.348 0.415 1.00 95.00 88 PRO A N 1
ATOM 666 C CA . PRO A 1 88 ? -21.629 6.509 1.871 1.00 95.00 88 PRO A CA 1
ATOM 667 C C . PRO A 1 88 ? -20.182 6.746 2.361 1.00 95.00 88 PRO A C 1
ATOM 669 O O . PRO A 1 88 ? -19.238 6.349 1.668 1.00 95.00 88 PRO A O 1
ATOM 672 N N . PRO A 1 89 ? -19.993 7.345 3.558 1.00 97.88 89 PRO A N 1
ATOM 673 C CA . PRO A 1 89 ? -18.673 7.504 4.164 1.00 97.88 89 PRO A CA 1
ATOM 674 C C . PRO A 1 89 ? -17.936 6.171 4.304 1.00 97.88 89 PRO A C 1
ATOM 676 O O . PRO A 1 89 ? -18.543 5.129 4.567 1.00 97.88 89 PRO A O 1
ATOM 679 N N . VAL A 1 90 ? -16.613 6.201 4.157 1.00 98.31 90 VAL A N 1
ATOM 680 C CA . VAL A 1 90 ? -15.784 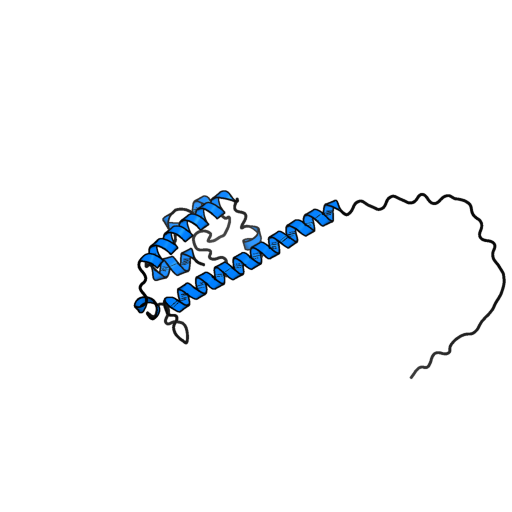4.997 4.269 1.00 98.31 90 VAL A CA 1
ATOM 681 C C . VAL A 1 90 ? -15.556 4.686 5.741 1.00 98.31 90 VAL A C 1
ATOM 683 O O . VAL A 1 90 ? -15.010 5.510 6.478 1.00 98.31 90 VAL A O 1
ATOM 686 N N . THR A 1 91 ? -15.927 3.479 6.160 1.00 98.62 91 THR A N 1
ATOM 687 C CA . THR A 1 91 ? -15.573 2.949 7.480 1.00 98.62 91 THR A CA 1
ATOM 688 C C . THR A 1 91 ? -14.212 2.256 7.465 1.00 98.62 91 THR A C 1
ATOM 690 O O . THR A 1 91 ? -13.697 1.897 6.399 1.00 98.62 91 THR A O 1
ATOM 693 N N . LEU A 1 92 ? -13.628 2.018 8.641 1.00 98.56 92 LEU A N 1
ATOM 694 C CA . LEU A 1 92 ? -12.380 1.266 8.774 1.00 98.56 92 LEU A CA 1
ATOM 695 C C . LEU A 1 92 ? -12.481 -0.111 8.100 1.00 98.56 92 LEU A C 1
ATOM 697 O O . LEU A 1 92 ? -11.586 -0.498 7.350 1.00 98.56 92 LEU A O 1
ATOM 701 N N . GLY A 1 93 ? -13.591 -0.827 8.293 1.00 98.25 93 GLY A N 1
ATOM 702 C CA . GLY A 1 93 ? -13.826 -2.117 7.646 1.00 98.25 93 GLY A CA 1
ATOM 703 C C . GLY A 1 93 ? -13.798 -2.025 6.119 1.00 98.25 93 GLY A C 1
ATOM 704 O O . GLY A 1 93 ? -13.106 -2.810 5.467 1.00 98.25 93 GLY A O 1
ATOM 705 N N . VAL A 1 94 ? -14.478 -1.027 5.541 1.00 98.31 94 VAL A N 1
ATOM 706 C CA . VAL A 1 94 ? -14.461 -0.789 4.086 1.00 98.31 94 VAL A CA 1
ATOM 707 C C . VAL A 1 94 ? -13.049 -0.463 3.607 1.00 98.31 94 VAL A C 1
ATOM 709 O O . VAL A 1 94 ? -12.615 -1.004 2.586 1.00 98.31 94 VAL A O 1
ATOM 712 N N . ARG A 1 95 ? -12.298 0.359 4.350 1.00 98.12 95 ARG A N 1
ATOM 713 C CA . ARG A 1 95 ? -10.911 0.698 4.013 1.00 98.12 95 ARG A CA 1
ATOM 714 C C . ARG A 1 95 ? -10.022 -0.544 3.972 1.00 98.12 95 ARG A C 1
ATOM 716 O O . ARG A 1 95 ? -9.304 -0.739 2.994 1.00 98.12 95 ARG A O 1
ATOM 723 N N . LEU A 1 96 ? -10.084 -1.386 5.002 1.00 98.06 96 LEU A N 1
ATOM 724 C CA . LEU A 1 96 ? -9.263 -2.596 5.101 1.00 98.06 96 LEU A CA 1
ATOM 725 C C . LEU A 1 96 ? -9.612 -3.619 4.012 1.00 98.06 96 LEU A C 1
ATOM 727 O O . LEU A 1 96 ? -8.711 -4.188 3.399 1.00 98.06 96 LEU A O 1
ATOM 731 N N . VAL A 1 97 ? -10.900 -3.813 3.711 1.00 97.75 97 VAL A N 1
ATOM 732 C CA . VAL A 1 97 ? -11.328 -4.675 2.596 1.00 97.75 97 VAL A CA 1
ATOM 733 C C . VAL A 1 97 ? -10.839 -4.128 1.256 1.00 97.75 97 VAL A C 1
ATOM 735 O O . VAL A 1 97 ? -10.339 -4.895 0.436 1.00 97.75 97 VAL A O 1
ATOM 738 N N . SER A 1 98 ? -10.924 -2.811 1.052 1.00 97.12 98 SER A N 1
ATOM 739 C CA . SER A 1 98 ? -10.451 -2.159 -0.177 1.00 97.12 98 SER A CA 1
ATOM 740 C C . SER A 1 98 ? -8.951 -2.366 -0.396 1.00 97.12 98 SER A C 1
ATOM 742 O O . SER A 1 98 ? -8.523 -2.581 -1.524 1.00 97.12 98 SER A O 1
ATOM 744 N N . VAL A 1 99 ? -8.149 -2.350 0.674 1.00 97.12 99 VAL A N 1
ATOM 745 C CA . VAL A 1 99 ? -6.710 -2.653 0.600 1.00 97.12 99 VAL A CA 1
ATOM 746 C C . VAL A 1 99 ? -6.469 -4.096 0.146 1.00 97.12 99 VAL A C 1
ATOM 748 O O . VAL A 1 99 ? -5.685 -4.323 -0.771 1.00 97.12 99 VAL A O 1
ATOM 751 N N . VAL A 1 100 ? -7.176 -5.068 0.730 1.00 96.81 100 VAL A N 1
ATOM 752 C CA . VAL A 1 100 ? -7.036 -6.486 0.349 1.00 96.81 100 VAL A CA 1
ATOM 753 C C . VAL A 1 100 ? -7.452 -6.728 -1.105 1.00 96.81 100 VAL A C 1
ATOM 755 O O . VAL A 1 100 ? -6.802 -7.501 -1.812 1.00 96.81 100 VAL A O 1
ATOM 758 N N . ASP A 1 101 ? -8.530 -6.084 -1.557 1.00 97.94 101 ASP A N 1
ATOM 759 C CA . ASP A 1 101 ? -8.988 -6.169 -2.945 1.00 97.94 101 ASP A CA 1
ATOM 760 C C . ASP A 1 101 ? -7.952 -5.583 -3.921 1.00 97.94 101 ASP A C 1
ATOM 762 O O . ASP A 1 101 ? -7.598 -6.240 -4.903 1.00 97.94 101 ASP A O 1
ATOM 766 N N . ASP A 1 102 ? -7.385 -4.411 -3.618 1.00 96.19 102 ASP A N 1
ATOM 767 C CA . ASP A 1 102 ? -6.323 -3.793 -4.424 1.00 96.19 102 ASP A CA 1
ATOM 768 C C . ASP A 1 102 ? -5.098 -4.716 -4.565 1.00 96.19 102 ASP A C 1
ATOM 770 O O . ASP A 1 102 ? -4.648 -4.995 -5.686 1.00 96.19 102 ASP A O 1
ATOM 774 N N . ASP A 1 103 ? -4.620 -5.283 -3.452 1.00 96.31 103 ASP A N 1
ATOM 775 C CA . ASP A 1 103 ? -3.481 -6.209 -3.432 1.00 96.31 103 ASP A CA 1
ATOM 776 C C . ASP A 1 103 ? -3.760 -7.483 -4.253 1.00 96.31 103 ASP A C 1
ATOM 778 O O . ASP A 1 103 ? -2.894 -7.981 -4.992 1.00 96.31 103 ASP A O 1
ATOM 782 N N . ALA A 1 104 ? -4.983 -8.019 -4.163 1.00 97.50 104 ALA A N 1
ATOM 783 C CA . ALA A 1 104 ? -5.405 -9.195 -4.919 1.00 97.50 104 ALA A CA 1
ATOM 784 C C . ALA A 1 104 ? -5.453 -8.912 -6.429 1.00 97.50 104 ALA A C 1
ATOM 786 O O . ALA A 1 104 ? -4.947 -9.711 -7.231 1.00 97.50 104 ALA A O 1
ATOM 787 N N . GLN A 1 105 ? -5.999 -7.761 -6.828 1.00 97.50 105 GLN A N 1
ATOM 788 C CA . GLN A 1 105 ? -6.033 -7.330 -8.224 1.00 97.50 105 GLN A CA 1
ATOM 789 C C . GLN A 1 105 ? -4.618 -7.161 -8.792 1.00 97.50 105 GLN A C 1
ATOM 791 O O . GLN A 1 105 ? -4.316 -7.693 -9.868 1.00 97.50 105 GLN A O 1
ATOM 796 N N . HIS A 1 106 ? -3.719 -6.504 -8.056 1.00 95.56 106 HIS A N 1
ATOM 797 C CA . HIS A 1 106 ? -2.333 -6.286 -8.480 1.00 95.56 106 HIS A CA 1
ATOM 798 C C . HIS A 1 106 ? -1.538 -7.594 -8.559 1.00 95.56 106 HIS A C 1
ATOM 800 O O . HIS A 1 106 ? -0.767 -7.805 -9.501 1.00 95.56 106 HIS A O 1
ATOM 806 N N . THR A 1 107 ? -1.783 -8.532 -7.641 1.00 97.12 107 THR A N 1
ATOM 807 C CA . THR A 1 107 ? -1.212 -9.886 -7.713 1.00 97.12 107 THR A CA 1
ATOM 808 C C . THR A 1 107 ? -1.654 -10.604 -8.991 1.00 97.12 107 THR A C 1
ATOM 810 O O . THR A 1 107 ? -0.830 -11.205 -9.691 1.00 97.12 107 THR A O 1
ATOM 813 N N . GLY A 1 108 ? -2.939 -10.501 -9.349 1.00 98.06 108 GLY A N 1
ATOM 814 C CA . GLY A 1 108 ? -3.475 -11.043 -10.599 1.00 98.06 108 GLY A CA 1
ATOM 815 C C . GLY A 1 108 ? -2.820 -10.430 -11.841 1.00 98.06 108 GLY A C 1
ATOM 816 O O . GLY A 1 108 ? -2.401 -11.155 -12.750 1.00 98.06 108 GLY A O 1
ATOM 817 N N . GLN A 1 109 ? -2.662 -9.106 -11.868 1.00 97.56 109 GLN A N 1
ATOM 818 C CA . GLN A 1 109 ? -1.991 -8.392 -12.959 1.00 97.56 109 GLN A CA 1
ATOM 819 C C . GLN A 1 109 ? -0.519 -8.810 -13.100 1.00 97.56 109 GLN A C 1
ATOM 821 O O . GLN A 1 109 ? -0.063 -9.110 -14.207 1.00 97.56 109 GLN A O 1
ATOM 826 N N . ALA A 1 110 ? 0.218 -8.914 -11.990 1.00 96.25 110 ALA A N 1
ATOM 827 C CA . ALA A 1 110 ? 1.605 -9.374 -11.991 1.00 96.25 110 ALA A CA 1
ATOM 828 C C . ALA A 1 110 ? 1.731 -10.812 -12.532 1.00 96.25 110 ALA A C 1
ATOM 830 O O . ALA A 1 110 ? 2.609 -11.098 -13.354 1.00 96.25 110 ALA A O 1
ATOM 831 N N . ALA A 1 111 ? 0.823 -11.711 -12.135 1.00 97.94 111 ALA A N 1
ATOM 832 C CA . ALA A 1 111 ? 0.783 -13.085 -12.634 1.00 97.94 111 ALA A CA 1
ATOM 833 C C . ALA A 1 111 ? 0.480 -13.151 -14.142 1.00 97.94 111 ALA A C 1
ATOM 835 O O . ALA A 1 111 ? 1.125 -13.909 -14.877 1.00 97.94 111 ALA A O 1
ATOM 836 N N . LEU A 1 112 ? -0.452 -12.322 -14.626 1.00 97.75 112 LEU A N 1
ATOM 837 C CA . LEU A 1 112 ? -0.760 -12.204 -16.051 1.00 97.75 112 LEU A CA 1
ATOM 838 C C . LEU A 1 112 ? 0.470 -11.754 -16.853 1.00 97.75 112 LEU A C 1
ATOM 840 O O . LEU A 1 112 ? 0.832 -12.407 -17.839 1.00 97.75 112 LEU A O 1
ATOM 844 N N . LEU A 1 113 ? 1.131 -10.674 -16.419 1.00 96.56 113 LEU A N 1
ATOM 845 C CA . LEU A 1 113 ? 2.326 -10.128 -17.069 1.00 96.56 113 LEU A CA 1
ATOM 846 C C . LEU A 1 113 ? 3.466 -11.145 -17.099 1.00 96.56 113 LEU A C 1
ATOM 848 O O . LEU A 1 113 ? 4.074 -11.355 -18.151 1.00 96.56 113 LEU A O 1
ATOM 852 N N . ARG A 1 114 ? 3.706 -11.843 -15.983 1.00 96.00 114 ARG A N 1
ATOM 853 C CA . ARG A 1 114 ? 4.683 -12.935 -15.920 1.00 96.00 114 ARG A CA 1
ATOM 854 C C . ARG A 1 114 ? 4.407 -13.986 -16.995 1.00 96.00 114 ARG A C 1
ATOM 856 O O . ARG A 1 114 ? 5.307 -14.321 -17.763 1.00 96.00 114 ARG A O 1
ATOM 863 N N . GLY A 1 115 ? 3.165 -14.458 -17.106 1.00 97.56 115 GLY A N 1
ATOM 864 C CA . GLY A 1 115 ? 2.796 -15.450 -18.117 1.00 97.56 115 GLY A CA 1
ATOM 865 C C . GLY A 1 115 ? 2.987 -14.948 -19.555 1.00 97.56 115 GLY A C 1
ATOM 866 O O . GLY A 1 115 ? 3.401 -15.711 -20.430 1.00 97.56 115 GLY A O 1
ATOM 867 N N . VAL A 1 116 ? 2.706 -13.668 -19.824 1.00 97.25 116 VAL A N 1
ATOM 868 C CA . VAL A 1 116 ? 2.961 -13.048 -21.137 1.00 97.25 116 VAL A CA 1
ATOM 869 C C . VAL A 1 116 ? 4.459 -13.013 -21.449 1.00 97.25 116 VAL A C 1
ATOM 871 O O . VAL A 1 116 ? 4.845 -13.380 -22.562 1.00 97.25 116 VAL A O 1
ATOM 874 N N . LEU A 1 117 ? 5.299 -12.624 -20.486 1.00 95.12 117 LEU A N 1
ATOM 875 C CA . LEU A 1 117 ? 6.755 -12.564 -20.646 1.00 95.12 117 LEU A CA 1
ATOM 876 C C . LEU A 1 117 ? 7.358 -13.952 -20.887 1.00 95.12 117 LEU A C 1
ATOM 878 O O . LEU A 1 117 ? 8.097 -14.135 -21.852 1.00 95.12 117 LEU A O 1
ATOM 882 N N . GLU A 1 118 ? 6.980 -14.948 -20.084 1.00 95.31 118 GLU A N 1
ATOM 883 C CA . GLU A 1 118 ? 7.455 -16.331 -20.229 1.00 95.31 118 GLU A CA 1
ATOM 884 C C . GLU A 1 118 ? 7.115 -16.906 -21.616 1.00 95.31 118 GLU A C 1
ATOM 886 O O . GLU A 1 118 ? 7.976 -17.479 -22.287 1.00 95.31 118 GLU A O 1
ATOM 891 N N . ARG A 1 119 ? 5.889 -16.678 -22.112 1.00 94.12 119 ARG A N 1
ATOM 892 C CA . ARG A 1 119 ? 5.479 -17.122 -23.458 1.00 94.12 119 ARG A CA 1
ATOM 893 C C . ARG A 1 119 ? 6.157 -16.345 -24.581 1.00 94.12 119 ARG A C 1
ATOM 895 O O . ARG A 1 119 ? 6.435 -16.919 -25.632 1.00 94.12 119 ARG A O 1
ATOM 902 N N . SER A 1 120 ? 6.399 -15.051 -24.392 1.00 91.94 120 SER A N 1
ATOM 903 C CA . SER A 1 120 ? 7.060 -14.210 -25.397 1.00 91.94 120 SER A CA 1
ATOM 904 C C . SER A 1 120 ? 8.533 -14.591 -25.558 1.00 91.94 120 SER A C 1
ATOM 906 O O . SER A 1 120 ? 9.028 -14.653 -26.685 1.00 91.94 120 SER A O 1
ATOM 908 N N . CYS A 1 121 ? 9.196 -14.946 -24.455 1.00 79.38 121 CYS A N 1
ATOM 909 C CA . CYS A 1 121 ? 10.549 -15.494 -24.454 1.00 79.38 121 CYS A CA 1
ATOM 910 C C . CYS A 1 121 ? 10.618 -16.919 -25.037 1.00 79.38 121 CYS A C 1
ATOM 912 O O . CYS A 1 121 ? 11.565 -17.228 -25.752 1.00 79.38 121 CYS A O 1
ATOM 914 N N . ASP A 1 122 ? 9.613 -17.782 -24.831 1.00 70.56 122 ASP A N 1
ATOM 915 C CA . ASP A 1 122 ? 9.578 -19.107 -25.486 1.00 70.56 122 ASP A CA 1
ATOM 916 C C . ASP A 1 122 ? 9.320 -18.992 -27.008 1.00 70.56 122 ASP A C 1
ATOM 918 O O . ASP A 1 122 ? 9.873 -19.730 -27.830 1.00 70.56 122 ASP A O 1
ATOM 922 N N . ARG A 1 123 ? 8.527 -18.000 -27.442 1.00 59.69 123 ARG A N 1
ATOM 923 C CA . ARG A 1 123 ? 8.221 -17.786 -28.869 1.00 59.69 123 ARG A CA 1
ATOM 924 C C . ARG A 1 123 ? 9.424 -17.324 -29.694 1.00 59.69 123 ARG A C 1
ATOM 926 O O . ARG A 1 123 ? 9.494 -17.669 -30.877 1.00 59.69 123 ARG A O 1
ATOM 933 N N . SER A 1 124 ? 10.350 -16.564 -29.108 1.00 57.06 124 SER A N 1
ATOM 934 C CA . SER A 1 124 ? 11.589 -16.155 -29.784 1.00 57.06 124 SER A CA 1
ATOM 935 C C . SER A 1 124 ? 12.538 -17.340 -29.998 1.00 57.06 124 SER A C 1
ATOM 937 O O . SER A 1 124 ? 13.183 -17.417 -31.041 1.00 57.06 124 SER A O 1
ATOM 939 N N . VAL A 1 125 ? 12.539 -18.323 -29.090 1.00 57.44 125 VAL A N 1
ATOM 940 C CA . VAL A 1 125 ? 13.329 -19.562 -29.207 1.00 57.44 125 VAL A CA 1
ATOM 941 C C . VAL A 1 125 ? 12.723 -20.543 -30.222 1.00 57.44 125 VAL A C 1
ATOM 943 O O . VAL A 1 125 ? 13.454 -21.207 -30.961 1.00 57.44 125 VAL A O 1
ATOM 946 N N . ARG A 1 126 ? 11.387 -20.618 -30.323 1.00 57.41 126 ARG A N 1
ATOM 947 C CA . ARG A 1 126 ? 10.693 -21.541 -31.248 1.00 57.41 126 ARG A CA 1
ATOM 948 C C . ARG A 1 126 ? 10.678 -21.099 -32.715 1.00 57.41 126 ARG A C 1
ATOM 950 O O . ARG A 1 126 ? 10.431 -21.934 -33.584 1.00 57.41 126 ARG A O 1
ATOM 957 N N . ARG A 1 127 ? 10.983 -19.837 -33.036 1.00 51.78 127 ARG A N 1
ATOM 958 C CA . ARG A 1 127 ? 11.211 -19.391 -34.424 1.00 51.78 127 ARG A CA 1
ATOM 959 C C . ARG A 1 127 ? 12.626 -19.759 -34.898 1.00 51.78 127 ARG A C 1
ATOM 961 O O . ARG A 1 127 ? 13.426 -18.887 -35.220 1.00 51.78 127 ARG A O 1
ATOM 968 N N . ARG A 1 128 ? 12.941 -21.054 -35.009 1.00 47.31 128 ARG A N 1
ATOM 969 C CA . ARG A 1 128 ? 13.998 -21.475 -35.946 1.00 47.31 128 ARG A CA 1
ATOM 970 C C . ARG A 1 128 ? 13.418 -21.423 -37.363 1.00 47.31 128 ARG A C 1
ATOM 972 O O . ARG A 1 128 ? 12.336 -21.974 -37.566 1.00 47.31 128 ARG A O 1
ATOM 979 N N . PRO A 1 129 ? 14.075 -20.760 -38.331 1.00 50.62 129 PRO A N 1
ATOM 980 C CA . PRO A 1 129 ? 13.573 -20.720 -39.690 1.00 50.62 129 PRO A CA 1
ATOM 981 C C . PRO A 1 129 ? 13.591 -22.132 -40.271 1.00 50.62 129 PRO A C 1
ATOM 983 O O . PRO A 1 129 ? 14.543 -22.896 -40.088 1.00 50.62 129 PRO A O 1
ATOM 986 N N . ASP A 1 130 ? 12.485 -22.438 -40.934 1.00 50.56 130 ASP A N 1
ATOM 987 C CA . ASP A 1 130 ? 12.230 -23.619 -41.738 1.00 50.56 130 ASP A CA 1
ATOM 988 C C . ASP A 1 130 ? 13.494 -24.087 -42.474 1.00 50.56 130 ASP A C 1
ATOM 990 O O . ASP A 1 130 ? 14.170 -23.316 -43.166 1.00 50.56 130 ASP A O 1
ATOM 994 N N . ARG A 1 131 ? 13.831 -25.369 -42.291 1.00 53.53 131 ARG A N 1
ATOM 995 C CA . ARG A 1 131 ? 14.877 -26.037 -43.061 1.00 53.53 131 ARG A CA 1
ATOM 996 C C . ARG A 1 131 ? 14.486 -25.902 -44.523 1.00 53.53 131 ARG A C 1
ATOM 998 O O . ARG A 1 131 ? 13.585 -26.594 -44.980 1.00 53.53 131 ARG A O 1
ATOM 1005 N N . SER A 1 132 ? 15.195 -25.039 -45.246 1.00 47.28 132 SER A N 1
ATOM 1006 C CA . SER A 1 132 ? 15.106 -24.923 -46.699 1.00 47.28 132 SER A CA 1
ATOM 1007 C C . SER A 1 132 ? 15.034 -26.310 -47.345 1.00 47.28 132 SER A C 1
ATOM 1009 O O . SER A 1 132 ? 16.016 -27.049 -47.445 1.00 47.28 132 SER A O 1
ATOM 1011 N N . VAL A 1 133 ? 13.832 -26.684 -47.786 1.00 50.19 133 VAL A N 1
ATOM 1012 C CA . VAL A 1 133 ? 13.633 -27.845 -48.642 1.00 50.19 133 VAL A CA 1
ATOM 1013 C C . VAL A 1 133 ? 14.322 -27.503 -49.957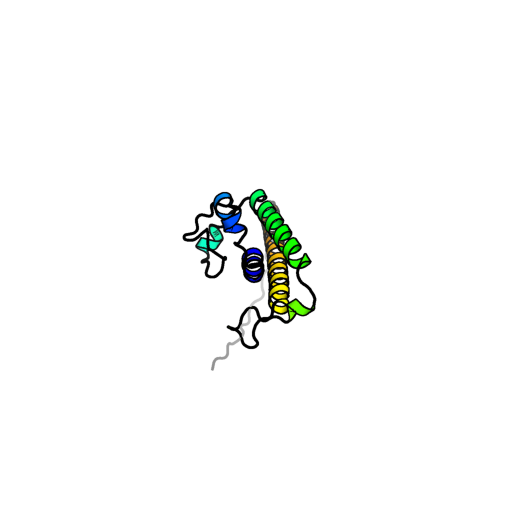 1.00 50.19 133 VAL A C 1
ATOM 1015 O O . VAL A 1 133 ? 13.796 -26.747 -50.776 1.00 50.19 133 VAL A O 1
ATOM 1018 N N . ARG A 1 134 ? 15.538 -28.026 -50.153 1.00 44.03 134 ARG A N 1
ATOM 1019 C CA . ARG A 1 134 ? 16.231 -27.991 -51.444 1.00 44.03 134 ARG A CA 1
ATOM 1020 C C . ARG A 1 134 ? 15.293 -28.584 -52.495 1.00 44.03 134 ARG A C 1
ATOM 1022 O O . ARG A 1 134 ? 15.091 -29.797 -52.547 1.00 44.03 134 ARG A O 1
ATOM 1029 N N . ARG A 1 135 ? 14.733 -27.733 -53.358 1.00 44.78 135 ARG A N 1
ATOM 1030 C CA . ARG A 1 135 ? 14.077 -28.182 -54.586 1.00 44.78 135 ARG A CA 1
ATOM 1031 C C . ARG A 1 135 ? 15.125 -28.885 -55.446 1.00 44.78 135 ARG A C 1
ATOM 1033 O O . ARG A 1 135 ? 16.090 -28.261 -55.881 1.00 44.78 135 ARG A O 1
ATOM 1040 N N . ARG A 1 136 ? 14.934 -30.183 -55.694 1.00 44.69 136 ARG A N 1
ATOM 1041 C CA . ARG A 1 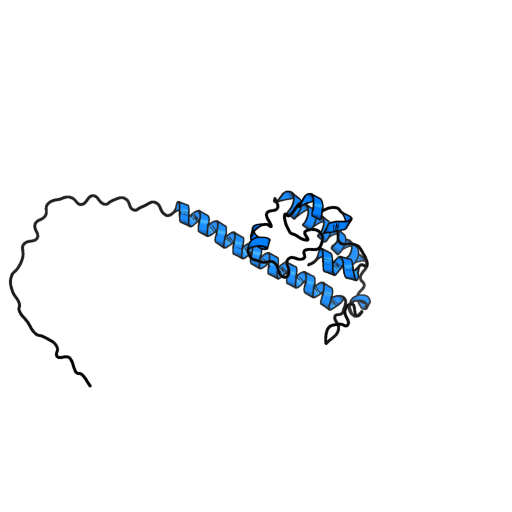136 ? 15.650 -30.892 -56.761 1.00 44.69 136 ARG A CA 1
ATOM 1042 C C . ARG A 1 136 ? 15.216 -30.299 -58.110 1.00 44.69 136 ARG A C 1
ATOM 1044 O O . ARG A 1 136 ? 14.009 -30.218 -58.348 1.00 44.69 136 ARG A O 1
ATOM 1051 N N . PRO A 1 137 ? 16.139 -29.891 -58.994 1.00 40.94 137 PRO A N 1
ATOM 1052 C CA . PRO A 1 137 ? 15.777 -29.501 -60.346 1.00 40.94 137 PRO A CA 1
ATOM 1053 C C . PRO A 1 137 ? 15.517 -30.762 -61.179 1.00 40.94 137 PRO A C 1
ATOM 1055 O O . PRO A 1 137 ? 16.245 -31.746 -61.072 1.00 40.94 137 PRO A O 1
ATOM 1058 N N . GLY A 1 138 ? 14.481 -30.724 -62.019 1.00 51.09 138 GLY A N 1
ATOM 1059 C CA . GLY A 1 138 ? 14.275 -31.725 -63.068 1.00 51.09 138 GLY A CA 1
ATOM 1060 C C . GLY A 1 138 ? 13.116 -32.691 -62.835 1.00 51.09 138 GLY A C 1
ATOM 1061 O O . GLY A 1 138 ? 13.312 -33.876 -62.586 1.00 51.09 138 GLY A O 1
ATOM 1062 N N . ARG A 1 139 ? 11.884 -32.215 -63.033 1.00 42.19 139 ARG A N 1
ATOM 1063 C CA . ARG A 1 139 ? 10.836 -33.065 -63.613 1.00 42.19 139 ARG A CA 1
ATOM 1064 C C . ARG A 1 139 ? 9.912 -32.208 -64.466 1.00 42.19 139 ARG A C 1
ATOM 1066 O O . ARG A 1 139 ? 9.173 -31.367 -63.965 1.00 42.19 139 ARG A O 1
ATOM 1073 N N . SER A 1 140 ? 10.025 -32.386 -65.775 1.00 43.06 140 SER A N 1
ATOM 1074 C CA . SER A 1 140 ? 9.195 -31.747 -66.786 1.00 43.06 140 SER A CA 1
ATOM 1075 C C . SER A 1 140 ? 7.754 -32.244 -66.663 1.00 43.06 140 SER A C 1
ATOM 1077 O O . SER A 1 140 ? 7.465 -33.432 -66.800 1.00 43.06 140 SER A O 1
ATOM 1079 N N . VAL A 1 141 ? 6.829 -31.323 -66.400 1.00 44.03 141 VAL A N 1
ATOM 1080 C CA . VAL A 1 141 ? 5.392 -31.600 -66.464 1.00 44.03 141 VAL A CA 1
ATOM 1081 C C . VAL A 1 141 ? 4.960 -31.444 -67.922 1.00 44.03 141 VAL A C 1
ATOM 1083 O O . VAL A 1 141 ? 4.979 -30.342 -68.472 1.00 44.03 141 VAL A O 1
ATOM 1086 N N . ARG A 1 142 ? 4.594 -32.557 -68.569 1.00 44.00 142 ARG A N 1
ATOM 1087 C CA . ARG A 1 142 ? 3.971 -32.558 -69.902 1.00 44.00 142 ARG A CA 1
ATOM 1088 C C . ARG A 1 142 ? 2.662 -31.759 -69.853 1.00 44.00 142 ARG A C 1
ATOM 1090 O O . ARG A 1 142 ? 1.755 -32.101 -69.099 1.00 44.00 142 ARG A O 1
ATOM 1097 N N . ARG A 1 143 ? 2.550 -30.726 -70.694 1.00 40.72 143 ARG A N 1
ATOM 1098 C CA . ARG A 1 143 ? 1.290 -30.016 -70.963 1.00 40.72 143 ARG A CA 1
ATOM 1099 C C . ARG A 1 143 ? 0.335 -30.938 -71.730 1.00 40.72 143 ARG A C 1
ATOM 1101 O O . ARG A 1 143 ? 0.713 -31.478 -72.766 1.00 40.72 143 ARG A O 1
ATOM 1108 N N . ARG A 1 144 ? -0.904 -31.083 -71.250 1.00 44.78 144 ARG A N 1
ATOM 1109 C CA . ARG A 1 144 ? -2.038 -31.548 -72.067 1.00 44.78 144 ARG A CA 1
ATOM 1110 C C . ARG A 1 144 ? -2.759 -30.328 -72.661 1.00 44.78 144 ARG A C 1
ATOM 1112 O O . ARG A 1 144 ? -2.940 -29.350 -71.935 1.00 44.78 144 ARG A O 1
ATOM 1119 N N . PRO A 1 145 ? -3.145 -30.348 -73.947 1.00 40.88 145 PRO A N 1
ATOM 1120 C CA . PRO A 1 145 ? -3.790 -29.215 -74.595 1.00 40.88 145 PRO A CA 1
ATOM 1121 C C . PRO A 1 145 ? -5.312 -29.218 -74.387 1.00 40.88 145 PRO A C 1
ATOM 1123 O O . PRO A 1 145 ? -5.942 -30.270 -74.361 1.00 40.88 145 PRO A O 1
ATOM 1126 N N . GLY A 1 146 ? -5.880 -28.010 -74.333 1.00 39.91 146 GLY A N 1
ATOM 1127 C CA . GLY A 1 146 ? -7.205 -27.703 -74.877 1.00 39.91 146 GLY A CA 1
ATOM 1128 C C . GLY A 1 146 ? -8.430 -27.974 -73.999 1.00 39.91 146 GLY A C 1
ATOM 1129 O O . GLY A 1 146 ? -8.985 -29.066 -74.018 1.00 39.91 146 GLY A O 1
ATOM 1130 N N . ARG A 1 147 ? -8.976 -26.912 -73.390 1.00 38.59 147 ARG A N 1
ATOM 1131 C CA . ARG A 1 147 ? -10.415 -26.612 -73.507 1.00 38.59 147 ARG A CA 1
ATOM 1132 C C . ARG A 1 147 ? -10.709 -25.146 -73.193 1.00 38.59 147 ARG A C 1
ATOM 1134 O O . ARG A 1 147 ? -10.296 -24.608 -72.172 1.00 38.59 147 ARG A O 1
ATOM 1141 N N . SER A 1 148 ? -11.401 -24.512 -74.126 1.00 42.00 148 SER A N 1
ATOM 1142 C CA . SER A 1 148 ? -11.747 -23.098 -74.187 1.00 42.00 148 SER A CA 1
ATOM 1143 C C . SER A 1 148 ? -13.116 -22.793 -73.559 1.00 42.00 148 SER A C 1
ATOM 1145 O O . SER A 1 148 ? -14.090 -23.467 -73.875 1.00 42.00 148 SER A O 1
ATOM 1147 N N . VAL A 1 149 ? -13.146 -21.693 -72.791 1.00 41.69 149 VAL A N 1
ATOM 1148 C CA . VAL A 1 149 ? -14.154 -20.603 -72.752 1.00 41.69 149 VAL A CA 1
ATOM 1149 C C . VAL A 1 149 ? -15.562 -20.906 -72.193 1.00 41.69 149 VAL A C 1
ATOM 1151 O O . VAL A 1 149 ? -16.325 -21.658 -72.782 1.00 41.69 149 VAL A O 1
ATOM 1154 N N . ARG A 1 150 ? -15.980 -20.148 -71.159 1.00 43.28 150 ARG A N 1
ATOM 1155 C CA . ARG A 1 150 ? -17.023 -19.094 -71.278 1.00 43.28 150 ARG A CA 1
ATOM 1156 C C . ARG A 1 150 ? -17.111 -18.181 -70.043 1.00 43.28 150 ARG A C 1
ATOM 1158 O O . ARG A 1 150 ? -16.964 -18.610 -68.906 1.00 43.28 150 ARG A O 1
ATOM 1165 N N . ARG A 1 151 ? -17.316 -16.894 -70.347 1.00 44.94 151 ARG A N 1
ATOM 1166 C CA . ARG A 1 151 ? -17.415 -15.720 -69.465 1.00 44.94 151 ARG A CA 1
ATOM 1167 C C . ARG A 1 151 ? -18.722 -15.716 -68.660 1.00 44.94 151 ARG A C 1
ATOM 1169 O O . ARG A 1 151 ? -19.757 -16.109 -69.190 1.00 44.94 151 ARG A O 1
ATOM 1176 N N . ARG A 1 152 ? -18.683 -15.179 -67.435 1.00 49.59 152 ARG A N 1
ATOM 1177 C CA . ARG A 1 152 ? -19.873 -14.721 -66.694 1.00 49.59 152 ARG A CA 1
ATOM 1178 C C . ARG A 1 152 ? -20.155 -13.248 -67.025 1.00 49.59 152 ARG A C 1
ATOM 1180 O O . ARG A 1 152 ? -19.192 -12.484 -67.092 1.00 49.59 152 ARG A O 1
ATOM 1187 N N . PRO A 1 153 ? -21.417 -12.833 -67.221 1.00 51.09 153 PRO A N 1
ATOM 1188 C CA . PRO A 1 153 ? -21.754 -11.423 -67.340 1.00 51.09 153 PRO A CA 1
ATOM 1189 C C . PRO A 1 153 ? -21.886 -10.791 -65.947 1.00 51.09 153 PRO A C 1
ATOM 1191 O O . PRO A 1 153 ? -22.485 -11.375 -65.044 1.00 51.09 153 PRO A O 1
ATOM 1194 N N . GLY A 1 154 ? -21.310 -9.599 -65.792 1.00 40.38 154 GLY A N 1
ATOM 1195 C CA . GLY A 1 154 ? -21.619 -8.685 -64.696 1.00 40.38 154 GLY A CA 1
ATOM 1196 C C . GLY A 1 154 ? -22.972 -8.011 -64.925 1.00 40.38 154 GLY A C 1
ATOM 1197 O O . GLY A 1 154 ? -23.416 -7.864 -66.064 1.00 40.38 154 GLY A O 1
ATOM 1198 N N . ARG A 1 155 ? -23.623 -7.613 -63.833 1.00 43.00 155 ARG A N 1
ATOM 1199 C CA . ARG A 1 155 ? -24.848 -6.814 -63.835 1.00 43.00 155 ARG A CA 1
ATOM 1200 C C . ARG A 1 155 ? -24.587 -5.596 -62.950 1.00 43.00 155 ARG A C 1
ATOM 1202 O O . ARG A 1 155 ? -24.279 -5.766 -61.775 1.00 43.00 155 ARG A O 1
ATOM 1209 N N . SER A 1 156 ? -24.666 -4.414 -63.546 1.00 41.31 156 SER A N 1
ATOM 1210 C CA . SER A 1 156 ? -24.752 -3.121 -62.865 1.00 41.31 156 SER A CA 1
ATOM 1211 C C . SER A 1 156 ? -26.220 -2.709 -62.811 1.00 41.31 156 SER A C 1
ATOM 1213 O O . SER A 1 156 ? -26.906 -2.868 -63.822 1.00 41.31 156 SER A O 1
ATOM 1215 N N . VAL A 1 157 ? -26.659 -2.179 -61.669 1.00 52.41 157 VAL A N 1
ATOM 1216 C CA . VAL A 1 157 ? -27.298 -0.856 -61.541 1.00 52.41 157 VAL A CA 1
ATOM 1217 C C . VAL A 1 157 ? -26.791 -0.273 -60.231 1.00 52.41 157 VAL A C 1
ATOM 1219 O O . VAL A 1 157 ? -26.773 -1.047 -59.248 1.00 52.41 157 VAL A O 1
#

Organism: NCBI:txid1223511

Secondary structure (DSSP, 8-state):
-HHHHHHHHHT---HHHHTTHHHHHT---TTTTT--STT--HHHHHH----HHHHHHHHHHHHHHHHHHHTT--GGGGGSEEETTSSSPEEHHHHHHHHHHHHHHHHHHHHHHHHHHHHHHHHHHH--------PPP----PPPP-----PPPP---

Foldseek 3Di:
DLQVLLCLVVVHDGCLPPVVLLVVQVQPDPCSSPDPVPPDDPVSVVSRDGDPPSVVVSVVVSVVSNVVSVVVDDPVQQQCFSAVPDVVGHGNVNSVVVSVVVVVVVVVVVVVVVVVVVVVVVVVVPPDDDDPPPDDDDDDDDDDDDDDDDDDDDDDD

pLDDT: mean 84.41, std 20.71, range [38.59, 98.62]

Sequence (157 aa):
MQDDHVSEVAGTEHAWTADGWADRFALPLPDAATATGYGHTPGDVAAVRPTAQPLRGYLAAVTERTTAYLRTVGPDDLDQVVDERWDPPVTLGVRLVSVVDDDAQHTGQAALLRGVLERSCDRSVRRRPDRSVRRRPGRSVRRRPGRSVRRRPGRSV

InterPro domains:
  IPR007061 Mycothiol-S-transferase [PF04978] (9-117)
  IPR034660 DinB/YfiT-like putative metalloenzymes [G3DSA:1.20.120.450] (1-118)
  IPR034660 DinB/YfiT-like putative metalloenzymes [SSF109854] (5-116)

Radius of gyration: 30.87 Å; chains: 1; bounding box: 44×47×93 Å